Protein AF-A0A8J2LCI6-F1 (afdb_monomer_lite)

InterPro domains:
  IPR056534 NWD2, C-terminal beta-propeller domain [PF23586] (2-175)

Organism: NCBI:txid39272

Secondary structure (DSSP, 8-state):
-EEEEE-TTT--EEEEEE---SS----EE-TTSSEEEEEEEETTEEEEEEEETTT--EEEEEE---TT----SEEEEPTT-TTEEEEE-SSEEEEEETTTTEEEEEEET--S-B-TTSSEEEE--TTS-EEEEETTT--EEEEEE--------EEEEEE-TTSS-EEEEEE----

Sequence (175 aa):
SHTVARQMPNGEKMYELEYPIKNLRNLIATSDSTLLVGPGFEKLKDTLYIFNAKTGVMAHKIILKYPNFKDYLTILAVPRRATQVALIDSDKGNIIDVKTKKFVRSVPKWGGRCTKDGKFGLYAPGRGGLELIDLKHGKSIRTFIPKVAEGVFTIITMFNRTDEYVLYYHGGRKT

Radius of gyration: 17.51 Å; chains: 1; bounding box: 46×35×42 Å

Foldseek 3Di:
DKDWDADPPVRHTQDIDDAAADDDADWDAAQQNQWTWDWHADPNFTKIFIAGNRRRHTPDMAGDDDPPDDQADHKAHQAPPRQWIWGHHPFWTWIARVVVSDGDDTQGQARHADDNNNQWGWHAAQQGWIFIAGRVHNDTPDTPTDRDRDDGWDWDWYQDPVSPDIDIDTDDDRD

Structure (mmCIF, N/CA/C/O backbone):
data_AF-A0A8J2LCI6-F1
#
_entry.id   AF-A0A8J2LCI6-F1
#
loop_
_atom_site.group_PDB
_atom_site.id
_atom_site.type_symbol
_atom_site.label_atom_id
_atom_site.label_alt_id
_atom_site.label_comp_id
_atom_site.label_asym_id
_atom_site.label_entity_id
_atom_site.label_seq_id
_atom_site.pdbx_PDB_ins_code
_atom_site.Cartn_x
_atom_site.Cartn_y
_atom_site.Cartn_z
_atom_site.occupancy
_atom_site.B_iso_or_equiv
_atom_site.auth_seq_id
_atom_site.auth_comp_id
_atom_site.auth_asym_id
_atom_site.auth_atom_id
_atom_site.pdbx_PDB_model_num
ATOM 1 N N . SER A 1 1 ? -13.570 10.550 8.817 1.00 85.62 1 SER A N 1
ATOM 2 C CA . SER A 1 1 ? -13.881 9.801 7.588 1.00 85.62 1 SER A CA 1
ATOM 3 C C . SER A 1 1 ? -15.202 9.119 7.797 1.00 85.62 1 SER A C 1
ATOM 5 O O . SER A 1 1 ? -15.375 8.541 8.863 1.00 85.62 1 SER A O 1
ATOM 7 N N . HIS A 1 2 ? -16.085 9.191 6.809 1.00 90.88 2 HIS A N 1
ATOM 8 C CA . HIS A 1 2 ? -17.322 8.423 6.750 1.00 90.88 2 HIS A CA 1
ATOM 9 C C . HIS A 1 2 ? -17.171 7.392 5.633 1.00 90.88 2 HIS A C 1
ATOM 11 O O . HIS A 1 2 ? -16.730 7.731 4.534 1.00 90.88 2 HIS A O 1
ATOM 17 N N . THR A 1 3 ? -17.404 6.115 5.917 1.00 91.69 3 THR A N 1
ATOM 18 C CA . THR A 1 3 ? -17.187 5.033 4.946 1.00 91.69 3 THR A CA 1
ATOM 19 C C . THR A 1 3 ? -18.325 4.034 5.014 1.00 91.69 3 THR A C 1
ATOM 21 O O . THR A 1 3 ? -18.649 3.528 6.083 1.00 91.69 3 THR A O 1
ATOM 24 N N . VAL A 1 4 ? -18.901 3.716 3.856 1.00 94.50 4 VAL A N 1
ATOM 25 C CA . VAL A 1 4 ? -20.025 2.786 3.729 1.00 94.50 4 VAL A CA 1
ATOM 26 C C . VAL A 1 4 ? -19.558 1.545 2.981 1.00 94.50 4 VAL A C 1
ATOM 28 O O . VAL A 1 4 ? -19.079 1.645 1.851 1.00 94.50 4 VAL A O 1
ATOM 31 N N . ALA A 1 5 ? -19.714 0.375 3.596 1.00 94.56 5 ALA A N 1
ATOM 32 C CA . ALA A 1 5 ? -19.510 -0.899 2.922 1.00 94.56 5 ALA A 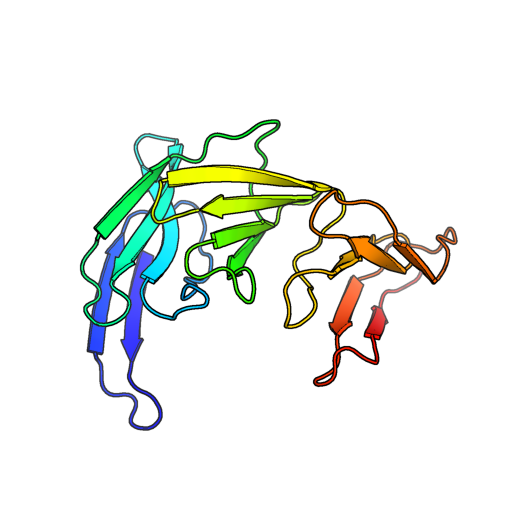CA 1
ATOM 33 C C . ALA A 1 5 ? -20.815 -1.353 2.269 1.00 94.56 5 ALA A C 1
ATOM 35 O O . ALA A 1 5 ? -21.882 -1.326 2.892 1.00 94.56 5 ALA A O 1
ATOM 36 N N . ARG A 1 6 ? -20.722 -1.781 1.011 1.00 95.69 6 ARG A N 1
ATOM 37 C CA . ARG A 1 6 ? -21.850 -2.297 0.237 1.00 95.69 6 ARG A CA 1
ATOM 38 C C . ARG A 1 6 ? -21.505 -3.645 -0.362 1.00 95.69 6 ARG A C 1
ATOM 40 O O . ARG A 1 6 ? -20.363 -3.874 -0.761 1.00 95.69 6 ARG A O 1
ATOM 47 N N . GLN A 1 7 ? -22.498 -4.515 -0.441 1.00 93.62 7 GLN A N 1
ATOM 48 C CA . GLN A 1 7 ? -22.374 -5.774 -1.151 1.00 93.62 7 GLN A CA 1
ATOM 49 C C . GLN A 1 7 ? -22.410 -5.521 -2.664 1.00 93.62 7 GLN A C 1
ATOM 51 O O . GLN A 1 7 ? -23.157 -4.677 -3.152 1.00 93.62 7 GLN A O 1
ATOM 56 N N . MET A 1 8 ? -21.595 -6.260 -3.416 1.00 91.44 8 MET A N 1
ATOM 57 C CA . MET A 1 8 ? -21.665 -6.305 -4.877 1.00 91.44 8 MET A CA 1
ATOM 58 C C . MET A 1 8 ? -22.263 -7.654 -5.302 1.00 91.44 8 MET A C 1
ATOM 60 O O . MET A 1 8 ? -21.872 -8.673 -4.726 1.00 91.44 8 MET A O 1
ATOM 64 N N . PRO A 1 9 ? -23.173 -7.700 -6.296 1.00 93.56 9 PRO A N 1
ATOM 65 C CA . PRO A 1 9 ? -23.563 -6.598 -7.185 1.00 93.56 9 PRO A CA 1
ATOM 66 C C . PRO A 1 9 ? -24.783 -5.768 -6.733 1.00 93.56 9 PRO A C 1
ATOM 68 O O . PRO A 1 9 ? -25.017 -4.714 -7.311 1.00 93.56 9 PRO A O 1
ATOM 71 N N . ASN A 1 10 ? -25.568 -6.216 -5.747 1.00 94.94 10 ASN A N 1
ATOM 72 C CA . ASN A 1 10 ? -26.868 -5.611 -5.397 1.00 94.94 10 ASN A CA 1
ATOM 73 C C . ASN A 1 10 ? -26.785 -4.209 -4.749 1.00 94.94 10 ASN A C 1
ATOM 75 O O . ASN A 1 10 ? -27.779 -3.491 -4.726 1.00 94.94 10 ASN A O 1
ATOM 79 N N . GLY A 1 11 ? -25.624 -3.797 -4.234 1.00 94.50 11 GLY A N 1
ATOM 80 C CA . GLY A 1 11 ? -25.412 -2.476 -3.637 1.00 94.50 11 GLY A CA 1
ATOM 81 C C . GLY A 1 11 ? -25.964 -2.317 -2.216 1.00 94.50 11 GLY A C 1
ATOM 82 O O . GLY A 1 11 ? -25.945 -1.200 -1.678 1.00 94.50 11 GLY A O 1
ATOM 83 N N . GLU A 1 12 ? -26.436 -3.403 -1.594 1.00 96.88 12 GLU A N 1
ATOM 84 C CA . GLU A 1 12 ? -27.009 -3.382 -0.246 1.00 96.88 12 GLU A CA 1
ATOM 85 C C . GLU A 1 12 ? -25.983 -2.898 0.780 1.00 96.88 12 GLU A C 1
ATOM 87 O O . GLU A 1 12 ? -24.825 -3.322 0.776 1.00 96.88 12 GLU A O 1
ATOM 92 N N . LYS A 1 13 ? -26.400 -1.978 1.662 1.00 96.44 13 LYS A N 1
ATOM 93 C CA . LYS A 1 13 ? -25.533 -1.462 2.728 1.00 96.44 13 LYS A CA 1
ATOM 94 C C . LYS A 1 13 ? -25.278 -2.574 3.741 1.00 96.44 13 LYS A C 1
ATOM 96 O O . LYS A 1 13 ? -26.211 -3.042 4.380 1.00 96.44 13 LYS A O 1
ATOM 101 N N . MET A 1 14 ? -24.012 -2.937 3.921 1.00 95.50 14 MET A N 1
ATOM 102 C CA . MET A 1 14 ? -23.600 -3.926 4.917 1.00 95.50 14 MET A CA 1
ATOM 103 C C . MET A 1 14 ? -23.373 -3.267 6.278 1.00 95.50 14 MET A C 1
ATOM 105 O O . MET A 1 14 ? -23.952 -3.678 7.277 1.00 95.50 14 MET A O 1
ATOM 109 N N . TYR A 1 15 ? -22.528 -2.237 6.316 1.00 96.50 15 TYR A N 1
ATOM 110 C CA . TYR A 1 15 ? -22.192 -1.494 7.529 1.00 96.50 15 TYR A CA 1
ATOM 111 C C . TYR A 1 15 ? -21.593 -0.128 7.177 1.00 96.50 15 TYR A C 1
ATOM 113 O O . TYR A 1 15 ? -21.322 0.185 6.014 1.00 96.50 15 TYR A O 1
ATOM 121 N N . GLU A 1 16 ? -21.381 0.687 8.202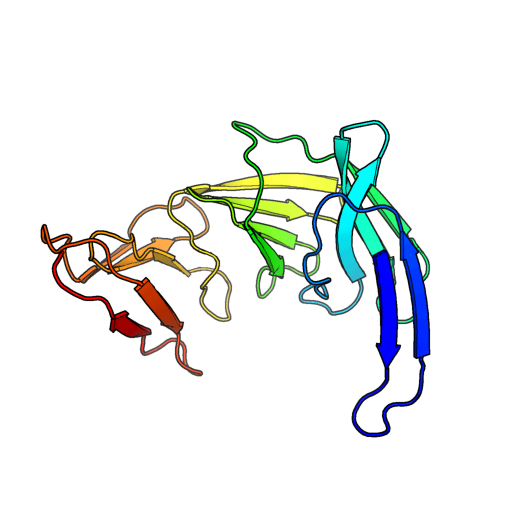 1.00 96.06 16 GLU A N 1
ATOM 122 C CA . GLU A 1 16 ? -20.931 2.069 8.098 1.00 96.06 16 GLU A CA 1
ATOM 123 C C . GLU A 1 16 ? -19.919 2.365 9.204 1.00 96.06 16 GLU A C 1
ATOM 125 O O . GLU A 1 16 ? -20.033 1.837 10.310 1.00 96.06 16 GLU A O 1
ATOM 130 N N . LEU A 1 17 ? -18.897 3.151 8.876 1.00 93.44 17 LEU A N 1
ATOM 131 C CA . LEU A 1 17 ? -17.748 3.419 9.732 1.00 93.44 17 LEU A CA 1
ATOM 132 C C . LEU A 1 17 ? -17.507 4.917 9.829 1.00 93.44 17 LEU A C 1
ATOM 134 O O . LEU A 1 17 ? -17.414 5.602 8.806 1.00 93.44 17 LEU A O 1
ATOM 138 N N . GLU A 1 18 ? -17.269 5.381 11.050 1.00 93.50 18 GLU A N 1
ATOM 139 C CA . GLU A 1 18 ? -16.755 6.716 11.315 1.00 93.50 18 GLU A CA 1
ATOM 140 C C . GLU A 1 18 ? -15.479 6.642 12.142 1.00 93.50 18 GLU A C 1
ATOM 142 O O . GLU A 1 18 ? -15.412 5.979 13.176 1.00 93.50 18 GLU A O 1
ATOM 147 N N . TYR A 1 19 ? -14.430 7.301 11.658 1.00 94.25 19 TYR A N 1
ATOM 148 C CA . TYR A 1 19 ? -13.133 7.319 12.331 1.00 94.25 19 TYR A CA 1
ATOM 149 C C . TYR A 1 19 ? -12.320 8.565 11.949 1.00 94.25 19 TYR A C 1
ATOM 151 O O . TYR A 1 19 ? -12.484 9.107 10.845 1.00 94.25 19 TYR A O 1
ATOM 159 N N . PRO A 1 20 ? -11.445 9.059 12.842 1.00 95.19 20 PRO A N 1
ATOM 160 C CA . PRO A 1 20 ? -10.696 10.284 12.606 1.00 95.19 20 PRO A CA 1
ATOM 161 C C . PRO A 1 20 ? -9.565 10.052 11.600 1.00 95.19 20 PRO A C 1
ATOM 163 O O . PRO A 1 20 ? -8.799 9.094 11.704 1.00 95.19 20 PRO A O 1
ATOM 166 N N . ILE A 1 21 ? -9.442 10.956 10.628 1.00 95.12 21 ILE A N 1
ATOM 167 C CA . ILE A 1 21 ? -8.386 10.945 9.610 1.00 95.12 21 ILE A CA 1
ATOM 168 C C . ILE A 1 21 ? -7.800 12.342 9.457 1.00 95.12 21 ILE A C 1
ATOM 170 O O . ILE A 1 21 ? -8.492 13.332 9.676 1.00 95.12 21 ILE A O 1
ATOM 174 N N . LYS A 1 22 ? -6.537 12.405 9.034 1.00 92.88 22 LYS A N 1
ATOM 175 C CA . LYS A 1 22 ? -5.897 13.644 8.577 1.00 92.88 22 LYS A CA 1
ATOM 176 C C . LYS A 1 22 ? -6.059 13.823 7.069 1.00 92.88 22 LYS A C 1
ATOM 178 O O . LYS A 1 22 ? -6.525 14.858 6.619 1.00 92.88 22 LYS A O 1
ATOM 183 N N . ASN A 1 23 ? -5.713 12.781 6.311 1.00 91.31 23 ASN A N 1
ATOM 184 C CA . ASN A 1 23 ? -5.788 12.748 4.854 1.00 91.31 23 ASN A CA 1
ATOM 185 C C . ASN A 1 23 ? -6.738 11.634 4.409 1.00 91.31 23 ASN A C 1
ATOM 187 O O . ASN A 1 23 ? -6.708 10.532 4.968 1.00 91.31 23 ASN A O 1
ATOM 191 N N . LEU A 1 24 ? -7.552 11.903 3.387 1.00 91.19 24 LEU A N 1
ATOM 192 C CA . LEU A 1 24 ? -8.396 10.883 2.776 1.00 91.19 24 LEU A CA 1
ATOM 193 C C . LEU A 1 24 ? -7.525 9.920 1.961 1.00 91.19 24 LEU A C 1
ATOM 195 O O . LEU A 1 24 ? -6.844 10.325 1.022 1.00 91.19 24 LEU A O 1
ATOM 199 N N . ARG A 1 25 ? -7.542 8.640 2.336 1.00 92.88 25 ARG A N 1
ATOM 200 C CA . ARG A 1 25 ? -6.908 7.533 1.606 1.00 92.88 25 ARG A CA 1
ATOM 201 C C . ARG A 1 25 ? -7.846 6.334 1.635 1.00 92.88 25 ARG A C 1
ATOM 203 O O . ARG A 1 25 ? -8.616 6.180 2.583 1.00 92.88 25 ARG A O 1
ATOM 210 N N . ASN A 1 26 ? -7.757 5.490 0.612 1.00 92.62 26 ASN A N 1
ATOM 211 C CA . ASN A 1 26 ? -8.593 4.300 0.502 1.00 92.62 26 ASN A CA 1
ATOM 212 C C . ASN A 1 26 ? -8.363 3.350 1.682 1.00 92.62 26 ASN A C 1
ATOM 214 O O . ASN A 1 26 ? -7.225 3.154 2.118 1.00 92.62 26 ASN A O 1
ATOM 218 N N . LEU A 1 27 ? -9.443 2.723 2.150 1.00 95.38 27 LEU A N 1
ATOM 219 C CA . LEU A 1 27 ? -9.330 1.522 2.962 1.00 95.38 27 LEU A CA 1
ATOM 220 C C . LEU A 1 27 ? -9.028 0.343 2.039 1.00 95.38 27 LEU A C 1
ATOM 222 O O . LEU A 1 27 ? -9.548 0.266 0.925 1.00 95.38 27 LEU A O 1
ATOM 226 N N . ILE A 1 28 ? -8.208 -0.583 2.514 1.00 97.12 28 ILE A N 1
ATOM 227 C CA . ILE A 1 28 ? -7.870 -1.803 1.786 1.00 97.12 28 ILE A CA 1
ATOM 228 C C . ILE A 1 28 ? -8.204 -3.020 2.630 1.00 97.12 28 ILE A C 1
ATOM 230 O O . ILE A 1 28 ? -8.027 -3.010 3.848 1.00 97.12 28 ILE A O 1
ATOM 234 N N . ALA A 1 29 ? -8.697 -4.073 1.987 1.00 97.31 29 ALA A N 1
ATOM 235 C CA . ALA A 1 29 ? -8.793 -5.375 2.624 1.00 97.31 29 ALA A CA 1
ATOM 236 C C . ALA A 1 29 ? -7.396 -6.002 2.693 1.00 97.31 29 ALA A C 1
ATOM 238 O O . ALA A 1 29 ? -6.594 -5.848 1.769 1.00 97.31 29 ALA A O 1
ATOM 239 N N . THR A 1 30 ? -7.095 -6.717 3.773 1.00 98.12 30 THR A N 1
ATOM 240 C CA . THR A 1 30 ? -5.915 -7.585 3.839 1.00 98.12 30 THR A CA 1
ATOM 241 C C . THR A 1 30 ? -5.999 -8.693 2.787 1.00 98.12 30 THR A C 1
ATOM 243 O O . THR A 1 30 ? -7.067 -8.964 2.242 1.00 98.12 30 THR A O 1
ATOM 246 N N . SER A 1 31 ? -4.877 -9.343 2.460 1.00 97.19 31 SER A N 1
ATOM 247 C CA . SER A 1 31 ? -4.857 -10.318 1.353 1.00 97.19 31 SER A CA 1
ATOM 248 C C . SER A 1 31 ? -5.729 -11.553 1.613 1.00 97.19 31 SER A C 1
ATOM 250 O O . SER A 1 31 ? -6.201 -12.180 0.670 1.00 97.19 31 SER A O 1
ATOM 252 N N . ASP A 1 32 ? -5.982 -11.869 2.884 1.00 96.94 32 ASP A N 1
ATOM 253 C CA . ASP A 1 32 ? -6.928 -12.898 3.327 1.00 96.94 32 ASP A CA 1
ATOM 254 C C . ASP A 1 32 ? -8.381 -12.396 3.451 1.00 96.94 32 ASP A C 1
ATOM 256 O O . ASP A 1 32 ? -9.269 -13.161 3.815 1.00 96.94 32 ASP A O 1
ATOM 260 N N . SER A 1 33 ? -8.633 -11.116 3.154 1.00 96.69 33 SER A N 1
ATOM 261 C CA . SER A 1 33 ? -9.934 -10.441 3.256 1.00 96.69 33 SER A CA 1
ATOM 262 C C . SER A 1 33 ? -10.578 -10.478 4.648 1.00 96.69 33 SER A C 1
ATOM 264 O O . SER A 1 33 ? -11.785 -10.280 4.775 1.00 96.69 33 SER A O 1
ATOM 266 N N . THR A 1 34 ? -9.801 -10.721 5.709 1.00 97.44 34 THR A N 1
ATOM 267 C CA . THR A 1 34 ? -10.337 -10.799 7.080 1.00 97.44 34 THR A CA 1
ATOM 268 C C . THR A 1 34 ? -10.411 -9.439 7.770 1.00 97.44 34 THR A C 1
ATOM 270 O O . THR A 1 34 ? -11.285 -9.209 8.613 1.00 97.44 34 THR A O 1
ATOM 273 N N . LEU A 1 35 ? -9.518 -8.517 7.405 1.00 98.25 35 LEU A N 1
ATOM 274 C CA . LEU A 1 35 ? -9.394 -7.197 8.010 1.00 98.25 35 LEU A CA 1
ATOM 275 C C . LEU A 1 35 ? -9.492 -6.102 6.951 1.00 98.25 35 LEU A C 1
ATOM 277 O O . LEU A 1 35 ? -9.023 -6.256 5.826 1.00 98.25 35 LEU A O 1
ATOM 281 N N . LEU A 1 36 ? -10.062 -4.971 7.345 1.00 97.81 36 LEU A N 1
ATOM 282 C CA . LEU A 1 36 ? -10.073 -3.733 6.583 1.00 97.81 36 LEU A CA 1
ATOM 283 C C . LEU A 1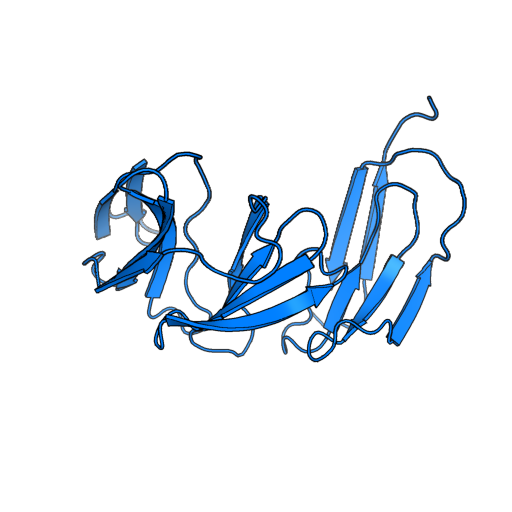 36 ? -9.129 -2.743 7.267 1.00 97.81 36 LEU A C 1
ATOM 285 O O . LEU A 1 36 ? -9.223 -2.520 8.473 1.00 97.81 36 LEU A O 1
ATOM 289 N N . VAL A 1 37 ? -8.201 -2.170 6.509 1.00 98.19 37 VAL A N 1
ATOM 290 C CA . VAL A 1 37 ? -7.138 -1.299 7.016 1.00 98.19 37 VAL A CA 1
ATOM 291 C C . VAL A 1 37 ? -7.280 0.072 6.380 1.00 98.19 37 VAL A C 1
ATOM 293 O O . VAL A 1 37 ? -7.298 0.189 5.157 1.00 98.19 37 VAL A O 1
ATOM 296 N N . GLY A 1 38 ? -7.371 1.106 7.209 1.00 96.62 38 GLY A N 1
ATOM 297 C CA . GLY A 1 38 ? -7.529 2.489 6.770 1.00 96.62 38 GLY A CA 1
ATOM 298 C C . GLY A 1 38 ? -6.548 3.448 7.442 1.00 96.62 38 GLY A C 1
ATOM 299 O O . GLY A 1 38 ? -5.961 3.110 8.477 1.00 96.62 38 GLY A O 1
ATOM 300 N N . PRO A 1 39 ? -6.373 4.656 6.872 1.00 96.69 39 PRO A N 1
ATOM 301 C CA . PRO A 1 39 ? -5.618 5.725 7.515 1.00 96.69 39 PRO A CA 1
ATOM 302 C C . PRO A 1 39 ? -6.298 6.149 8.820 1.00 96.69 39 PRO A C 1
ATOM 304 O O . PRO A 1 39 ? -7.469 5.881 9.049 1.00 96.69 39 PRO A O 1
ATOM 307 N N . GLY A 1 40 ? -5.582 6.860 9.670 1.00 95.62 40 GLY A N 1
ATOM 308 C CA . GLY A 1 40 ? -6.103 7.340 10.934 1.00 95.62 40 GLY A CA 1
ATOM 309 C C . GLY A 1 40 ? -5.246 8.451 11.488 1.00 95.62 40 GLY A C 1
ATOM 310 O O . GLY A 1 40 ? -4.051 8.529 11.195 1.00 95.62 40 GLY A O 1
ATOM 311 N N . PHE A 1 41 ? -5.845 9.304 12.306 1.00 95.62 41 PHE A N 1
ATOM 312 C CA . PHE A 1 41 ? -5.110 10.360 12.982 1.00 95.62 41 PHE A CA 1
ATOM 313 C C . PHE A 1 41 ? -5.677 10.596 14.372 1.00 95.62 41 PHE A C 1
ATOM 315 O O . PHE A 1 41 ? -6.840 10.960 14.522 1.00 95.62 41 PHE A O 1
ATOM 322 N N . GLU A 1 42 ? -4.856 10.384 15.395 1.00 93.19 42 GLU A N 1
ATOM 323 C CA . GLU A 1 42 ? -5.287 10.519 16.783 1.00 93.19 42 GLU A CA 1
ATOM 324 C C . GLU A 1 42 ? -4.158 11.109 17.624 1.00 93.19 42 GLU A C 1
ATOM 326 O O . GLU A 1 42 ? -3.007 10.694 17.502 1.00 93.19 42 GLU A O 1
ATOM 331 N N . LYS A 1 43 ? -4.476 12.084 18.486 1.00 92.38 43 LYS A N 1
ATOM 332 C CA . LYS A 1 43 ? -3.499 12.745 19.375 1.00 92.38 43 LYS A CA 1
ATOM 333 C C . LYS A 1 43 ? -2.226 13.186 18.633 1.00 92.38 43 LYS A C 1
ATOM 335 O O . LYS A 1 43 ? -1.116 12.938 19.099 1.00 92.38 43 LYS A O 1
ATOM 340 N N . LEU A 1 44 ? -2.407 13.809 17.464 1.00 92.25 44 LEU A N 1
ATOM 341 C CA . LEU A 1 44 ? -1.341 14.291 16.576 1.00 92.25 44 LEU A CA 1
ATOM 342 C C . LEU A 1 44 ? -0.419 13.198 15.999 1.00 92.25 44 LEU A C 1
ATOM 344 O O . LEU A 1 44 ? 0.693 13.496 15.569 1.00 92.25 44 LEU A O 1
ATOM 348 N N . LYS A 1 45 ? -0.860 11.935 15.983 1.00 94.38 45 LYS A N 1
ATOM 349 C CA . LYS A 1 45 ? -0.079 10.798 15.482 1.00 94.38 45 LYS A CA 1
ATOM 350 C C . LYS A 1 45 ? -0.783 10.100 14.327 1.00 94.38 45 LYS A C 1
ATOM 352 O O . LYS A 1 45 ? -1.942 9.689 14.449 1.00 94.38 45 LYS A O 1
ATOM 357 N N . ASP A 1 46 ? -0.042 9.890 13.243 1.00 95.31 46 ASP A N 1
ATOM 358 C CA . ASP A 1 46 ? -0.462 9.019 12.150 1.00 95.31 46 ASP A CA 1
ATOM 359 C C . ASP A 1 46 ? -0.666 7.590 12.661 1.00 95.31 46 ASP A C 1
ATOM 361 O O . ASP A 1 46 ? 0.175 7.007 13.351 1.00 95.31 46 ASP A O 1
ATOM 365 N N . THR A 1 47 ? -1.834 7.042 12.354 1.00 96.88 47 THR A N 1
ATOM 366 C CA . THR A 1 47 ? -2.325 5.774 12.892 1.00 96.88 47 THR A CA 1
ATOM 367 C C . THR A 1 47 ? -2.957 4.961 11.764 1.00 96.88 47 THR A C 1
ATOM 369 O O . THR A 1 47 ? -3.440 5.521 10.785 1.00 96.88 47 THR A O 1
ATOM 372 N N . LEU A 1 48 ? -2.965 3.636 11.878 1.00 97.75 48 LEU A N 1
ATOM 373 C CA . LEU A 1 48 ? -3.823 2.763 11.080 1.00 97.75 48 LEU A CA 1
ATOM 374 C C . LEU A 1 48 ? -4.994 2.292 11.924 1.00 97.75 48 LEU A C 1
ATOM 376 O O . LEU A 1 48 ? -4.789 1.824 13.046 1.00 97.75 48 LEU A O 1
ATOM 380 N N . TYR A 1 49 ? -6.196 2.381 11.364 1.00 97.81 49 TYR A N 1
ATOM 381 C CA . TYR A 1 49 ? -7.393 1.772 11.932 1.00 97.81 49 TYR A CA 1
ATOM 382 C C . TYR A 1 49 ? -7.627 0.428 11.260 1.00 97.81 49 TYR A C 1
ATOM 384 O O . TYR A 1 49 ? -7.574 0.318 10.033 1.00 97.81 49 TYR A O 1
ATOM 392 N N . ILE A 1 50 ? -7.835 -0.597 12.081 1.00 98.25 50 ILE A N 1
ATOM 393 C CA . ILE A 1 50 ? -8.071 -1.963 11.642 1.00 98.25 50 ILE A CA 1
ATOM 394 C C . ILE A 1 50 ? -9.488 -2.327 12.064 1.00 98.25 50 ILE A C 1
ATOM 396 O O . ILE A 1 50 ? -9.820 -2.299 13.250 1.00 98.25 50 ILE A O 1
ATOM 400 N N . PHE A 1 51 ? -10.302 -2.708 11.092 1.00 98.12 51 PHE A N 1
ATOM 401 C CA . PHE A 1 51 ? -11.670 -3.164 11.281 1.00 98.12 51 PHE A CA 1
ATOM 402 C C . PHE A 1 51 ? -11.788 -4.620 10.844 1.00 98.12 51 PHE A C 1
ATOM 404 O O . PHE A 1 51 ? -11.038 -5.093 9.989 1.00 98.12 51 PHE A O 1
ATOM 411 N N . ASN A 1 52 ? -12.750 -5.340 11.402 1.00 97.75 52 ASN A N 1
ATOM 412 C CA . ASN A 1 52 ? -13.172 -6.614 10.843 1.00 97.75 52 ASN A CA 1
ATOM 413 C C . ASN A 1 52 ? -13.863 -6.364 9.490 1.00 97.75 52 ASN A C 1
ATOM 415 O O . ASN A 1 52 ? -14.830 -5.608 9.425 1.00 97.75 52 ASN A O 1
ATOM 419 N N . ALA A 1 53 ? -13.391 -7.002 8.416 1.00 96.31 53 ALA A N 1
ATOM 420 C CA . ALA A 1 53 ? -13.875 -6.721 7.059 1.00 96.31 53 ALA A CA 1
ATOM 421 C C . ALA A 1 53 ? -15.326 -7.166 6.802 1.00 96.31 53 ALA A C 1
ATOM 423 O O . ALA A 1 53 ? -15.956 -6.693 5.865 1.00 96.31 53 ALA A O 1
ATOM 424 N N . LYS A 1 54 ? -15.865 -8.084 7.613 1.00 95.25 54 LYS A N 1
ATOM 425 C CA . LYS A 1 54 ? -17.238 -8.584 7.457 1.00 95.25 54 LYS A CA 1
ATOM 426 C C . LYS A 1 54 ? -18.253 -7.730 8.211 1.00 95.25 54 LYS A C 1
ATOM 428 O O . LYS A 1 54 ? -19.372 -7.557 7.745 1.00 95.25 54 LYS A O 1
ATOM 433 N N . THR A 1 55 ? -17.876 -7.249 9.392 1.00 96.31 55 THR A N 1
ATOM 434 C CA . THR A 1 55 ? -18.802 -6.606 10.342 1.00 96.31 55 THR A CA 1
ATOM 435 C C . THR A 1 55 ? -18.587 -5.105 10.484 1.00 96.31 55 THR A C 1
ATOM 437 O O . THR A 1 55 ? -19.443 -4.425 11.036 1.00 96.31 55 THR A O 1
ATOM 440 N N . GLY A 1 56 ? -17.437 -4.583 10.052 1.00 96.31 56 GLY A N 1
ATOM 441 C CA . GLY A 1 56 ? -17.066 -3.187 10.261 1.00 96.31 56 GLY A CA 1
ATOM 442 C C . GLY A 1 56 ? -16.632 -2.850 11.691 1.00 96.31 56 GLY A C 1
ATOM 443 O O . GLY A 1 56 ? -16.176 -1.742 11.949 1.00 96.31 56 GLY A O 1
ATOM 444 N N . VAL A 1 57 ? -16.703 -3.788 12.639 1.00 96.81 57 VAL A N 1
ATOM 445 C CA . VAL A 1 57 ? -16.303 -3.521 14.027 1.00 96.81 57 VAL A CA 1
ATOM 446 C C . VAL A 1 57 ? -14.809 -3.196 14.090 1.00 96.81 57 VAL A C 1
ATOM 448 O O . VAL A 1 57 ? -13.981 -3.938 13.554 1.00 96.81 57 VAL A O 1
ATOM 451 N N . MET A 1 58 ? -14.454 -2.092 14.756 1.00 97.19 58 MET A N 1
ATOM 452 C CA . MET A 1 58 ? -13.057 -1.720 14.987 1.00 97.19 58 MET A CA 1
ATOM 453 C C . MET A 1 58 ? -12.382 -2.788 15.854 1.00 97.19 58 MET A C 1
ATOM 455 O O . MET A 1 58 ? -12.765 -3.001 17.000 1.00 97.19 58 MET A O 1
ATOM 459 N N . ALA A 1 59 ? -11.352 -3.435 15.312 1.00 97.25 59 ALA A N 1
ATOM 460 C CA . ALA A 1 59 ? -10.565 -4.428 16.031 1.00 97.25 59 ALA A CA 1
ATOM 461 C C . ALA A 1 59 ? -9.503 -3.749 16.905 1.00 97.25 59 ALA A C 1
ATOM 463 O O . ALA A 1 59 ? -9.434 -3.975 18.111 1.00 97.25 59 ALA A O 1
ATOM 464 N N . HIS A 1 60 ? -8.673 -2.891 16.305 1.00 98.00 60 HIS A N 1
ATOM 465 C CA . HIS A 1 60 ? -7.630 -2.140 17.008 1.00 98.00 60 HIS A CA 1
ATOM 466 C C . HIS A 1 60 ? -7.044 -1.030 16.133 1.00 98.00 60 HIS A C 1
ATOM 468 O O . HIS A 1 60 ? -7.380 -0.878 14.961 1.00 98.00 60 HIS A O 1
ATOM 474 N N . LYS A 1 61 ? -6.107 -0.276 16.715 1.00 97.19 61 LYS A N 1
ATOM 475 C CA . LYS A 1 61 ? -5.325 0.762 16.041 1.00 97.19 61 LYS A CA 1
ATOM 476 C C . LYS A 1 61 ? -3.822 0.525 16.175 1.00 97.19 61 LYS A C 1
ATOM 478 O O . LYS A 1 61 ? -3.375 -0.105 17.139 1.00 97.19 61 LYS A O 1
ATOM 483 N N . ILE A 1 62 ? -3.046 1.027 15.219 1.00 97.75 62 ILE A N 1
ATOM 484 C CA . ILE A 1 62 ? -1.577 0.948 15.208 1.00 97.75 62 ILE A CA 1
ATOM 485 C C . ILE A 1 62 ? -1.017 2.345 14.989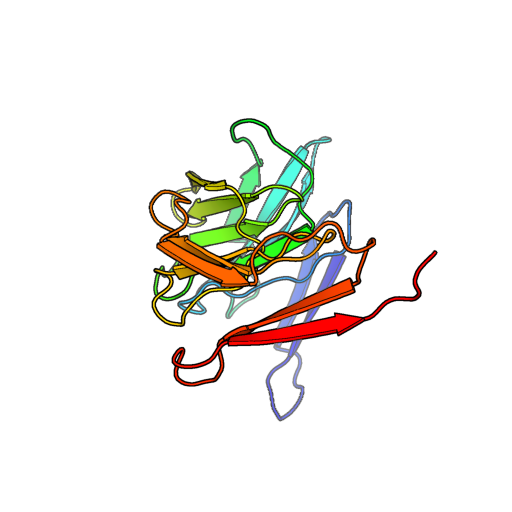 1.00 97.75 62 ILE A C 1
ATOM 487 O O . ILE A 1 62 ? -1.208 2.915 13.922 1.00 97.75 62 ILE A O 1
ATOM 491 N N . ILE A 1 63 ? -0.296 2.882 15.971 1.00 96.81 63 ILE A N 1
ATOM 492 C CA . ILE A 1 63 ? 0.457 4.126 15.783 1.00 96.81 63 ILE A CA 1
ATOM 493 C C . ILE A 1 63 ? 1.619 3.835 14.836 1.00 96.81 63 ILE A C 1
ATOM 495 O O . ILE A 1 63 ? 2.400 2.908 15.072 1.00 96.81 63 ILE A O 1
ATOM 499 N N . LEU A 1 64 ? 1.746 4.628 13.779 1.00 96.19 64 LEU A N 1
ATOM 500 C CA . LEU A 1 64 ? 2.807 4.451 12.805 1.00 96.19 64 LEU A CA 1
ATOM 501 C C . LEU A 1 64 ? 4.133 4.936 13.379 1.00 96.19 64 LEU A C 1
ATOM 503 O O . LEU A 1 64 ? 4.352 6.121 13.616 1.00 96.19 64 LEU A O 1
ATOM 507 N N . LYS A 1 65 ? 5.029 3.979 13.615 1.00 93.12 65 LYS A N 1
ATOM 508 C CA . LYS A 1 65 ? 6.393 4.230 14.065 1.00 93.12 65 LYS A CA 1
ATOM 509 C C . LYS A 1 65 ? 7.329 3.243 13.381 1.00 93.12 65 LYS A C 1
ATOM 511 O O . LYS A 1 65 ? 7.288 2.048 13.660 1.00 93.12 65 LYS A O 1
ATOM 516 N N . TYR A 1 66 ? 8.165 3.750 12.485 1.00 93.69 66 TYR A N 1
ATOM 517 C CA . TYR A 1 66 ? 9.192 2.977 11.790 1.00 93.69 66 TYR A CA 1
ATOM 518 C C . TYR A 1 66 ? 10.354 3.884 11.355 1.00 93.69 66 TYR A C 1
ATOM 520 O O . TYR A 1 66 ? 10.191 5.108 11.332 1.00 93.69 66 TYR A O 1
ATOM 528 N N . PRO A 1 67 ? 11.536 3.318 11.044 1.00 93.25 67 PRO A N 1
ATOM 529 C CA . PRO A 1 67 ? 12.716 4.102 10.692 1.00 93.25 67 PRO A CA 1
ATOM 530 C C . PRO A 1 67 ? 12.478 5.019 9.491 1.00 93.25 67 PRO A C 1
ATOM 532 O O . PRO A 1 67 ? 11.944 4.582 8.466 1.00 93.25 67 PRO A O 1
ATOM 535 N N . ASN A 1 68 ? 12.927 6.273 9.598 1.00 94.94 68 ASN A N 1
ATOM 536 C CA . ASN A 1 68 ? 12.784 7.301 8.562 1.00 94.94 68 ASN A CA 1
ATOM 537 C C . ASN A 1 68 ? 11.332 7.405 8.077 1.00 94.94 68 ASN A C 1
ATOM 539 O O . ASN A 1 68 ? 11.054 7.208 6.892 1.00 94.94 68 ASN A O 1
ATOM 543 N N . PHE A 1 69 ? 10.411 7.601 9.025 1.00 95.12 69 PHE A N 1
ATOM 544 C CA . PHE A 1 69 ? 8.997 7.794 8.733 1.00 95.12 69 PHE A CA 1
ATOM 545 C C . PHE A 1 69 ? 8.818 8.991 7.795 1.00 95.12 69 PHE A C 1
ATOM 547 O O . PHE A 1 69 ? 9.310 10.086 8.066 1.00 95.12 69 PHE A O 1
ATOM 554 N N . LYS A 1 70 ? 8.094 8.759 6.704 1.00 95.25 70 LYS A N 1
ATOM 555 C CA . LYS A 1 70 ? 7.590 9.774 5.784 1.00 95.25 70 LYS A CA 1
ATOM 556 C C . LYS A 1 70 ? 6.092 9.574 5.641 1.00 95.25 70 LYS A C 1
ATOM 558 O O . LYS A 1 70 ? 5.600 8.453 5.807 1.00 95.25 70 LYS A O 1
ATOM 563 N N . ASP A 1 71 ? 5.388 10.654 5.318 1.00 94.00 71 ASP A N 1
ATOM 564 C CA . ASP A 1 71 ? 3.986 10.531 4.948 1.00 94.00 71 ASP A CA 1
ATOM 565 C C . ASP A 1 71 ? 3.865 9.638 3.705 1.00 94.00 71 ASP A C 1
ATOM 567 O O . ASP A 1 71 ? 4.657 9.738 2.764 1.00 94.00 71 ASP A O 1
ATOM 571 N N . TYR A 1 72 ? 2.910 8.717 3.737 1.00 95.69 72 TYR A N 1
ATOM 572 C CA . TYR A 1 72 ? 2.738 7.703 2.703 1.00 95.69 72 TYR A CA 1
ATOM 573 C C . TYR A 1 72 ? 1.665 8.131 1.700 1.00 95.69 72 TYR A C 1
ATOM 575 O O . TYR A 1 72 ? 0.697 8.807 2.034 1.00 95.69 72 TYR A O 1
ATOM 583 N N . LEU A 1 73 ? 1.812 7.711 0.452 1.00 94.62 73 LEU A N 1
ATOM 584 C CA . LEU A 1 73 ? 0.888 7.997 -0.639 1.00 94.62 73 LEU A CA 1
ATOM 585 C C . LEU A 1 73 ? -0.296 7.026 -0.638 1.00 94.62 73 LEU A C 1
ATOM 587 O O . LEU A 1 73 ? -1.437 7.435 -0.837 1.00 94.62 73 LEU A O 1
ATOM 591 N N . THR A 1 74 ? -0.039 5.737 -0.400 1.00 96.06 74 THR A N 1
ATOM 592 C CA . THR A 1 74 ? -1.075 4.697 -0.454 1.00 96.06 74 THR A CA 1
ATOM 593 C C . THR A 1 74 ? -0.783 3.517 0.474 1.00 96.06 74 THR A C 1
ATOM 595 O O . THR A 1 74 ? 0.351 3.324 0.920 1.00 96.06 74 THR A O 1
ATOM 598 N N . ILE A 1 75 ? -1.823 2.733 0.756 1.00 97.50 75 ILE A N 1
ATOM 599 C CA . ILE A 1 75 ? -1.777 1.485 1.521 1.00 97.50 75 ILE A CA 1
ATOM 600 C C . ILE A 1 75 ? -2.117 0.349 0.561 1.00 97.50 75 ILE A C 1
ATOM 602 O O . ILE A 1 75 ? -3.082 0.448 -0.193 1.00 97.50 75 ILE A O 1
ATOM 606 N N . LEU A 1 76 ? -1.349 -0.735 0.590 1.00 97.38 76 LEU A N 1
ATOM 607 C CA . LEU A 1 76 ? -1.576 -1.907 -0.254 1.00 97.38 76 LEU A CA 1
ATOM 608 C C . LEU A 1 76 ? -1.538 -3.182 0.583 1.00 97.38 76 LEU A C 1
ATOM 610 O O . LEU A 1 76 ? -0.716 -3.307 1.488 1.00 97.38 76 LEU A O 1
ATOM 614 N N . ALA A 1 77 ? -2.381 -4.158 0.259 1.00 97.75 77 ALA A N 1
ATOM 615 C CA . ALA A 1 77 ? -2.216 -5.508 0.784 1.00 97.75 77 ALA A CA 1
ATOM 616 C C . ALA A 1 77 ? -0.966 -6.149 0.170 1.00 97.75 77 ALA A C 1
ATOM 618 O O . ALA A 1 77 ? -0.737 -6.034 -1.035 1.00 97.75 77 ALA A O 1
ATOM 619 N N . VAL A 1 78 ? -0.169 -6.848 0.976 1.00 97.12 78 VAL A N 1
ATOM 620 C CA . VAL A 1 78 ? 0.968 -7.615 0.456 1.00 97.12 78 VAL A CA 1
ATOM 621 C C . VAL A 1 78 ? 0.456 -8.978 -0.031 1.00 97.12 78 VAL A C 1
ATOM 623 O O . VAL A 1 78 ? -0.095 -9.736 0.775 1.00 97.12 78 VAL A O 1
ATOM 626 N N . PRO A 1 79 ? 0.624 -9.334 -1.320 1.00 96.00 79 PRO A N 1
ATOM 627 C CA . PRO A 1 79 ? 0.124 -10.603 -1.841 1.00 96.00 79 PRO A CA 1
ATOM 628 C C . PRO A 1 79 ? 0.699 -11.810 -1.095 1.00 96.00 79 PRO A C 1
ATOM 630 O O . PRO A 1 79 ? 1.869 -11.821 -0.709 1.00 96.00 79 PRO A O 1
ATOM 633 N N . ARG A 1 80 ? -0.138 -12.836 -0.880 1.00 94.00 80 ARG A N 1
ATOM 634 C CA . ARG A 1 80 ? 0.199 -14.077 -0.147 1.00 94.00 80 ARG A CA 1
ATOM 635 C C . ARG A 1 80 ? 0.747 -13.865 1.273 1.00 94.00 80 ARG A C 1
ATOM 637 O O . ARG A 1 80 ? 1.336 -14.776 1.858 1.00 94.00 80 ARG A O 1
ATOM 644 N N . ARG A 1 81 ? 0.552 -12.682 1.857 1.00 96.38 81 ARG A N 1
ATOM 645 C CA . ARG A 1 81 ? 0.865 -12.382 3.255 1.00 96.38 81 ARG A CA 1
ATOM 646 C C . ARG A 1 81 ? -0.418 -11.934 3.931 1.00 96.38 81 ARG A C 1
ATOM 648 O O . ARG A 1 81 ? -0.762 -10.756 3.876 1.00 96.38 81 ARG A O 1
ATOM 655 N N . ALA A 1 82 ? -1.107 -12.901 4.541 1.00 96.81 82 ALA A N 1
ATOM 656 C CA . ALA A 1 82 ? -2.472 -12.781 5.056 1.00 96.81 82 ALA A CA 1
ATOM 657 C C . ALA A 1 82 ? -2.763 -11.404 5.666 1.00 96.81 82 ALA A C 1
ATOM 659 O O . ALA A 1 82 ? -3.603 -10.681 5.148 1.00 96.81 82 ALA A O 1
ATOM 660 N N . THR A 1 83 ? -1.965 -10.991 6.655 1.00 97.88 83 THR A N 1
ATOM 661 C CA . THR A 1 83 ? -2.180 -9.773 7.449 1.00 97.88 83 THR A CA 1
ATOM 662 C C . THR A 1 83 ? -1.109 -8.699 7.270 1.00 97.88 83 THR A C 1
ATOM 664 O O . THR A 1 83 ? -1.000 -7.802 8.106 1.00 97.88 83 THR A O 1
ATOM 667 N N . GLN A 1 84 ? -0.290 -8.768 6.217 1.00 98.19 84 GLN A N 1
ATOM 668 C CA . GLN A 1 84 ? 0.709 -7.729 5.957 1.00 98.19 84 GLN A CA 1
ATOM 669 C C . GLN A 1 84 ? 0.182 -6.695 4.971 1.00 98.19 84 GLN A C 1
ATOM 671 O O . GLN A 1 84 ? -0.384 -7.027 3.928 1.00 98.19 84 GLN A O 1
ATOM 676 N N . VAL A 1 85 ? 0.434 -5.433 5.295 1.00 98.44 85 VAL A N 1
ATOM 677 C CA . VAL A 1 85 ? 0.149 -4.284 4.437 1.00 98.44 85 VAL A CA 1
ATOM 678 C C . VAL A 1 85 ? 1.430 -3.500 4.196 1.00 98.44 85 VAL A C 1
ATOM 680 O O . VAL A 1 85 ? 2.340 -3.509 5.026 1.00 98.44 85 VAL A O 1
ATOM 683 N N . ALA A 1 86 ? 1.506 -2.824 3.059 1.00 98.00 86 ALA A N 1
ATOM 684 C CA . ALA A 1 86 ? 2.587 -1.928 2.699 1.00 98.00 86 ALA A CA 1
ATOM 685 C C . ALA A 1 86 ? 2.086 -0.483 2.685 1.00 98.00 86 ALA A C 1
ATOM 687 O O . ALA A 1 86 ? 1.093 -0.174 2.029 1.00 98.00 86 ALA A O 1
ATOM 688 N N . LEU A 1 87 ? 2.797 0.398 3.383 1.00 98.00 87 LEU A N 1
ATOM 689 C CA . LEU A 1 87 ? 2.657 1.847 3.280 1.00 98.00 87 LEU A CA 1
ATOM 690 C C . LEU A 1 87 ? 3.683 2.345 2.269 1.00 98.00 87 LEU A C 1
ATOM 692 O O . LEU A 1 87 ? 4.886 2.278 2.535 1.00 98.00 87 LEU A O 1
ATOM 696 N N . ILE A 1 88 ? 3.218 2.793 1.108 1.00 97.19 88 ILE A N 1
ATOM 697 C CA . ILE A 1 88 ? 4.084 3.261 0.022 1.00 97.19 88 ILE A CA 1
ATOM 698 C C . ILE A 1 88 ? 4.306 4.753 0.198 1.00 97.19 88 ILE A C 1
ATOM 700 O O . ILE A 1 88 ? 3.359 5.524 0.063 1.00 97.19 88 ILE A O 1
ATOM 704 N N . ASP A 1 89 ? 5.532 5.152 0.514 1.00 96.00 89 ASP A N 1
ATOM 705 C CA . ASP A 1 89 ? 5.953 6.553 0.537 1.00 96.00 89 ASP A CA 1
ATOM 706 C C . ASP A 1 89 ? 6.687 6.933 -0.765 1.00 96.00 89 ASP A C 1
ATOM 708 O O . ASP A 1 89 ? 6.645 6.197 -1.753 1.00 96.00 89 ASP A O 1
ATOM 712 N N . SER A 1 90 ? 7.311 8.113 -0.801 1.00 93.50 90 SER A N 1
ATOM 713 C CA . SER A 1 90 ? 8.023 8.606 -1.989 1.00 93.50 90 SER A CA 1
ATOM 714 C C . SER A 1 90 ? 9.261 7.785 -2.367 1.00 93.50 90 SER A C 1
ATOM 716 O O . SER A 1 90 ? 9.704 7.845 -3.514 1.00 93.50 90 SER A O 1
ATOM 718 N N . ASP A 1 91 ? 9.832 7.035 -1.425 1.00 93.75 91 ASP A N 1
ATOM 719 C CA . ASP A 1 91 ? 11.149 6.412 -1.561 1.00 93.75 91 ASP A CA 1
ATOM 720 C C . ASP A 1 91 ? 11.099 4.885 -1.439 1.00 93.75 91 ASP A C 1
ATOM 722 O O . ASP A 1 91 ? 11.983 4.189 -1.951 1.00 93.75 91 ASP A O 1
ATOM 726 N N . LYS A 1 92 ? 10.129 4.352 -0.693 1.00 95.69 92 LYS A N 1
ATOM 727 C CA . LYS A 1 92 ? 10.094 2.955 -0.252 1.00 95.69 92 LYS A CA 1
ATOM 728 C C . LYS A 1 92 ? 8.676 2.485 0.085 1.00 95.69 92 LYS A C 1
ATOM 730 O O . LYS A 1 92 ? 7.780 3.260 0.409 1.00 95.69 92 LYS A O 1
ATOM 735 N N . GLY A 1 93 ? 8.508 1.166 0.104 1.00 97.44 93 GLY A N 1
ATOM 736 C CA . GLY A 1 93 ? 7.358 0.519 0.732 1.00 97.44 93 GLY A CA 1
ATOM 737 C C . GLY A 1 93 ? 7.700 0.047 2.143 1.00 97.44 93 GLY A C 1
ATOM 738 O O . GLY A 1 93 ? 8.697 -0.643 2.342 1.00 97.44 93 GLY A O 1
ATOM 739 N N . ASN A 1 94 ? 6.882 0.385 3.133 1.00 97.94 94 ASN A N 1
ATOM 740 C CA . ASN A 1 94 ? 7.069 -0.015 4.528 1.00 97.94 94 ASN A CA 1
ATOM 741 C C . ASN A 1 94 ? 6.048 -1.094 4.887 1.00 97.94 94 ASN A C 1
ATOM 743 O O . ASN A 1 94 ? 4.849 -0.829 4.917 1.00 97.94 94 ASN A O 1
ATOM 747 N N . ILE A 1 95 ? 6.517 -2.314 5.138 1.00 97.94 95 ILE A N 1
ATOM 748 C CA . ILE A 1 95 ? 5.665 -3.472 5.404 1.00 97.94 95 ILE A CA 1
ATOM 749 C C . ILE A 1 95 ? 5.411 -3.580 6.903 1.00 97.94 95 ILE A C 1
ATOM 751 O O . ILE A 1 95 ? 6.347 -3.643 7.704 1.00 97.94 95 ILE A O 1
ATOM 755 N N . ILE A 1 96 ? 4.137 -3.645 7.269 1.00 98.31 96 ILE A N 1
ATOM 756 C CA . ILE A 1 96 ? 3.654 -3.795 8.639 1.00 98.31 96 ILE A CA 1
ATOM 757 C C . ILE A 1 96 ? 2.717 -4.995 8.674 1.00 98.31 96 ILE A C 1
ATOM 759 O O . ILE A 1 96 ? 1.839 -5.137 7.824 1.00 98.31 96 ILE A O 1
ATOM 763 N N . ASP A 1 97 ? 2.888 -5.857 9.667 1.00 98.06 97 ASP A N 1
ATOM 764 C CA . ASP A 1 97 ? 1.908 -6.887 9.973 1.00 98.06 97 ASP A CA 1
ATOM 765 C C . ASP A 1 97 ? 0.853 -6.303 10.916 1.00 98.06 97 ASP A C 1
ATOM 767 O O . ASP A 1 97 ? 1.145 -5.956 12.065 1.00 98.06 97 ASP A O 1
ATOM 771 N N . VAL A 1 98 ? -0.378 -6.155 10.423 1.00 98.38 98 VAL A N 1
ATOM 772 C CA . VAL A 1 98 ? -1.424 -5.442 11.167 1.00 98.38 98 VAL A CA 1
ATOM 773 C C . VAL A 1 98 ? -2.025 -6.273 12.292 1.00 98.38 98 VAL A C 1
ATOM 775 O O . VAL A 1 98 ? -2.577 -5.706 13.228 1.00 98.38 98 VAL A O 1
ATOM 778 N N . LYS A 1 99 ? -1.891 -7.602 12.253 1.00 97.38 99 LYS A N 1
ATOM 779 C CA . LYS A 1 99 ? -2.396 -8.489 13.308 1.00 97.38 99 LYS A CA 1
ATOM 780 C C . LYS A 1 99 ? -1.473 -8.472 14.523 1.00 97.38 99 LYS A C 1
ATOM 782 O O . LYS A 1 99 ? -1.926 -8.300 15.649 1.00 97.38 99 LYS A O 1
ATOM 787 N N . THR A 1 100 ? -0.172 -8.599 14.285 1.00 97.38 100 THR A N 1
ATOM 788 C CA . THR A 1 100 ? 0.869 -8.563 15.325 1.00 97.38 100 THR A CA 1
ATOM 789 C C . THR A 1 100 ? 1.305 -7.145 15.688 1.00 97.38 100 THR A C 1
ATOM 791 O O . THR A 1 100 ? 2.008 -6.963 16.680 1.00 97.38 100 THR A O 1
ATOM 794 N N . LYS A 1 101 ? 0.871 -6.139 14.916 1.00 97.56 101 LYS A N 1
ATOM 795 C CA . LYS A 1 101 ? 1.193 -4.712 15.083 1.00 97.56 101 LYS A CA 1
ATOM 796 C C . LYS A 1 101 ? 2.690 -4.411 14.940 1.00 97.56 101 LYS A C 1
ATOM 798 O O . LYS A 1 101 ? 3.185 -3.434 15.499 1.00 97.56 101 LYS A O 1
ATOM 803 N N . LYS A 1 102 ? 3.423 -5.258 14.211 1.00 97.25 102 LYS A N 1
ATOM 804 C CA . LYS A 1 102 ? 4.881 -5.166 14.062 1.00 97.25 102 LYS A CA 1
ATOM 805 C C . LYS A 1 102 ? 5.262 -4.573 12.714 1.00 97.25 102 LYS A C 1
ATOM 807 O O . LYS A 1 102 ? 4.778 -5.009 11.671 1.00 97.25 102 LYS A O 1
ATOM 812 N N . PHE A 1 103 ? 6.196 -3.627 12.736 1.00 97.88 103 PHE A N 1
ATOM 813 C CA . PHE A 1 103 ? 6.947 -3.259 11.542 1.00 97.88 103 PHE A CA 1
ATOM 814 C C . PHE A 1 103 ? 7.819 -4.447 11.118 1.00 97.88 103 PHE A C 1
ATOM 816 O O . PHE A 1 103 ? 8.573 -4.983 11.928 1.00 97.88 103 PHE A O 1
ATOM 823 N N . VAL A 1 104 ? 7.685 -4.871 9.864 1.00 97.00 104 VAL A N 1
ATOM 824 C CA . VAL A 1 104 ? 8.393 -6.035 9.320 1.00 97.00 104 VAL A CA 1
ATOM 825 C C . VAL A 1 104 ? 9.691 -5.594 8.656 1.00 97.00 104 VAL A C 1
ATOM 827 O O . VAL A 1 104 ? 10.750 -6.113 8.994 1.00 97.00 104 VAL A O 1
ATOM 830 N N . ARG A 1 105 ? 9.611 -4.673 7.685 1.00 96.69 105 ARG A N 1
ATOM 831 C CA . ARG A 1 105 ? 10.767 -4.134 6.947 1.00 96.69 105 ARG A CA 1
ATOM 832 C C . ARG A 1 105 ? 10.382 -2.955 6.057 1.00 96.69 105 ARG A C 1
ATOM 834 O O . ARG A 1 105 ? 9.216 -2.785 5.710 1.00 96.69 105 ARG A O 1
ATOM 841 N N . SER A 1 106 ? 11.387 -2.215 5.606 1.00 97.31 106 SER A N 1
ATOM 842 C CA . SER A 1 106 ? 11.281 -1.288 4.478 1.00 97.31 106 SER A CA 1
ATOM 843 C C . SER A 1 106 ? 11.849 -1.937 3.216 1.00 97.31 106 SER A C 1
ATOM 845 O O . SER A 1 106 ? 12.860 -2.631 3.284 1.00 97.31 106 SER A O 1
ATOM 847 N N . VAL A 1 107 ? 11.234 -1.674 2.067 1.00 97.50 107 VAL A N 1
ATOM 848 C CA . VAL A 1 107 ? 11.715 -2.077 0.744 1.00 97.50 107 VAL A CA 1
ATOM 849 C C . VAL A 1 107 ? 12.018 -0.807 -0.054 1.00 97.50 107 VAL A C 1
ATOM 851 O O . VAL A 1 107 ? 11.087 -0.166 -0.553 1.00 97.50 107 VAL A O 1
ATOM 854 N N . PRO A 1 108 ? 13.296 -0.401 -0.145 1.00 95.75 108 PRO A N 1
ATOM 855 C CA . PRO A 1 108 ? 13.704 0.753 -0.937 1.00 95.75 108 PRO A CA 1
ATOM 856 C C . PRO A 1 108 ? 13.237 0.648 -2.386 1.00 95.75 108 PRO A C 1
ATOM 858 O O . PRO A 1 108 ? 13.157 -0.453 -2.931 1.00 95.75 108 PRO A O 1
ATOM 861 N N . LYS A 1 109 ? 12.968 1.797 -3.014 1.00 94.31 109 LYS A N 1
ATOM 862 C CA . LYS A 1 109 ? 12.592 1.936 -4.430 1.00 94.31 109 LYS A CA 1
ATOM 863 C C . LYS A 1 109 ? 11.254 1.292 -4.817 1.00 94.31 109 LYS A C 1
ATOM 865 O O . LYS A 1 109 ? 10.849 1.371 -5.972 1.00 94.31 109 LYS A O 1
ATOM 870 N N . TRP A 1 110 ? 10.545 0.656 -3.889 1.00 96.62 110 TRP A N 1
ATOM 871 C CA . TRP A 1 110 ? 9.305 -0.029 -4.220 1.00 96.62 110 TRP A CA 1
ATOM 872 C C . TRP A 1 110 ? 8.110 0.925 -4.282 1.00 96.62 110 TRP A C 1
ATOM 874 O O . TRP A 1 110 ? 7.644 1.406 -3.254 1.00 96.62 110 TRP A O 1
ATOM 884 N N . GLY A 1 111 ? 7.566 1.126 -5.487 1.00 92.56 111 GLY A N 1
ATOM 885 C CA . GLY A 1 111 ? 6.386 1.968 -5.738 1.00 92.56 111 GLY A CA 1
ATOM 886 C C . GLY A 1 111 ? 5.035 1.261 -5.565 1.00 92.56 111 GLY A C 1
ATOM 887 O O . GLY A 1 111 ? 4.028 1.717 -6.099 1.00 92.56 111 GLY A O 1
ATOM 888 N N . GLY A 1 112 ? 4.995 0.106 -4.894 1.00 94.81 112 GLY A N 1
ATOM 889 C CA . GLY A 1 112 ? 3.759 -0.619 -4.574 1.00 94.81 112 GLY A CA 1
ATOM 890 C C . GLY A 1 112 ? 3.268 -1.629 -5.616 1.00 94.81 112 GLY A C 1
ATOM 891 O O . GLY A 1 112 ? 2.488 -2.521 -5.291 1.00 94.81 112 GLY A O 1
ATOM 892 N N . ARG A 1 113 ? 3.754 -1.578 -6.859 1.00 95.75 113 ARG A N 1
ATOM 893 C CA . ARG A 1 113 ? 3.457 -2.615 -7.865 1.00 95.75 113 ARG A CA 1
ATOM 894 C C . ARG A 1 113 ? 4.268 -3.872 -7.577 1.00 95.75 113 ARG A C 1
ATOM 896 O O . ARG A 1 113 ? 5.477 -3.769 -7.375 1.00 95.75 113 ARG A O 1
ATOM 903 N N . CYS A 1 114 ? 3.623 -5.035 -7.537 1.00 96.88 114 CYS A N 1
ATOM 904 C CA . CYS A 1 114 ? 4.277 -6.310 -7.250 1.00 96.88 114 CYS A CA 1
ATOM 905 C C . CYS A 1 114 ? 3.629 -7.487 -7.982 1.00 96.88 114 CYS A C 1
ATOM 907 O O . CYS A 1 114 ? 2.481 -7.386 -8.416 1.00 96.88 114 CYS A O 1
ATOM 909 N N . THR A 1 115 ? 4.388 -8.575 -8.117 1.00 97.00 115 THR A N 1
ATOM 910 C CA . THR A 1 115 ? 3.917 -9.860 -8.648 1.00 97.00 115 THR A CA 1
ATOM 911 C C . THR A 1 115 ? 2.872 -10.476 -7.723 1.00 97.00 115 THR A C 1
ATOM 913 O O . THR A 1 115 ? 2.832 -10.195 -6.520 1.00 97.00 115 THR A O 1
ATOM 916 N N . LYS A 1 116 ? 2.039 -11.375 -8.249 1.00 95.50 116 LYS A N 1
ATOM 917 C CA . LYS A 1 116 ? 0.967 -12.042 -7.486 1.00 95.50 116 LYS A CA 1
ATOM 918 C C . LYS A 1 116 ? 1.465 -12.860 -6.304 1.00 95.50 116 LYS A C 1
ATOM 920 O O . LYS A 1 116 ? 0.714 -13.107 -5.360 1.00 95.50 116 LYS A O 1
ATOM 925 N N . ASP A 1 117 ? 2.706 -13.325 -6.359 1.00 95.25 117 ASP A N 1
ATOM 926 C CA . ASP A 1 117 ? 3.339 -14.043 -5.259 1.00 95.25 117 ASP A CA 1
ATOM 927 C C . ASP A 1 117 ? 4.008 -13.124 -4.223 1.00 95.25 117 ASP A C 1
ATOM 929 O O . ASP A 1 117 ? 4.485 -13.615 -3.197 1.00 95.25 117 ASP A O 1
ATOM 933 N N . GLY A 1 118 ? 4.025 -11.810 -4.471 1.00 95.69 118 GLY A N 1
ATOM 934 C CA . GLY A 1 118 ? 4.580 -10.794 -3.581 1.00 95.69 118 GLY A CA 1
ATOM 935 C C . GLY A 1 118 ? 6.102 -10.849 -3.447 1.00 95.69 118 GLY A C 1
ATOM 936 O O . GLY A 1 118 ? 6.639 -10.314 -2.475 1.00 95.69 118 GLY A O 1
ATOM 937 N N . LYS A 1 119 ? 6.808 -11.521 -4.367 1.00 96.12 119 LYS A N 1
ATOM 938 C CA . LYS A 1 119 ? 8.273 -11.635 -4.321 1.00 96.12 119 LYS A CA 1
ATOM 939 C C . LYS A 1 119 ? 8.980 -10.491 -5.022 1.00 96.12 119 LYS A C 1
ATOM 941 O O . LYS A 1 119 ? 10.005 -10.039 -4.520 1.00 96.12 119 LYS A O 1
ATOM 946 N N . PHE A 1 120 ? 8.440 -10.012 -6.139 1.00 97.69 120 PHE A N 1
ATOM 947 C CA . PHE A 1 120 ? 9.083 -8.978 -6.941 1.00 97.69 120 PHE A CA 1
ATOM 948 C C . PHE A 1 120 ? 8.211 -7.737 -7.052 1.00 97.69 120 PHE A C 1
ATOM 950 O O . PHE A 1 120 ? 6.984 -7.813 -7.037 1.00 97.69 120 PHE A O 1
ATOM 957 N N . GLY A 1 121 ? 8.859 -6.583 -7.155 1.00 97.38 121 GLY A N 1
ATOM 958 C CA . GLY A 1 121 ? 8.224 -5.293 -7.363 1.00 97.38 121 GLY A CA 1
ATOM 959 C C . GLY A 1 121 ? 8.834 -4.536 -8.527 1.00 97.38 121 GLY A C 1
ATOM 960 O O . GLY A 1 121 ? 9.869 -4.926 -9.065 1.00 97.38 121 GLY A O 1
ATOM 961 N N . LEU A 1 122 ? 8.188 -3.433 -8.893 1.00 96.75 122 LEU A N 1
ATOM 962 C CA . LEU A 1 122 ? 8.704 -2.507 -9.898 1.00 96.75 122 LEU A CA 1
ATOM 963 C C . LEU A 1 122 ? 9.181 -1.219 -9.240 1.00 96.75 122 LEU A C 1
ATOM 965 O O . LEU A 1 122 ? 8.538 -0.686 -8.328 1.00 96.75 122 LEU A O 1
ATOM 969 N N . TYR A 1 123 ? 10.290 -0.713 -9.761 1.00 95.06 123 TYR A N 1
ATOM 970 C CA . TYR A 1 123 ? 10.781 0.629 -9.511 1.00 95.06 123 TYR A CA 1
ATOM 971 C C . TYR A 1 123 ? 10.861 1.385 -10.831 1.00 95.06 123 TYR A C 1
ATOM 973 O O . TYR A 1 123 ? 11.570 0.974 -11.747 1.00 95.06 123 TYR A O 1
ATOM 981 N N . ALA A 1 124 ? 10.137 2.497 -10.911 1.00 92.38 124 ALA A N 1
ATOM 982 C CA . ALA A 1 124 ? 10.069 3.333 -12.098 1.00 92.38 124 ALA A CA 1
ATOM 983 C C . ALA A 1 124 ? 10.156 4.810 -11.673 1.00 92.38 124 ALA A C 1
ATOM 985 O O . ALA A 1 124 ? 9.138 5.416 -11.336 1.00 92.38 124 ALA A O 1
ATOM 986 N N . PRO A 1 125 ? 11.370 5.374 -11.560 1.00 88.88 125 PRO A N 1
ATOM 987 C CA . PRO A 1 125 ? 11.549 6.740 -11.083 1.00 88.88 125 PRO A CA 1
ATOM 988 C C . PRO A 1 125 ? 11.127 7.762 -12.137 1.00 88.88 125 PRO A C 1
ATOM 990 O O . PRO A 1 125 ? 11.343 7.552 -13.323 1.00 88.88 125 PRO A O 1
ATOM 993 N N . GLY A 1 126 ? 10.620 8.919 -11.700 1.00 82.81 126 GLY A N 1
ATOM 994 C CA . GLY A 1 126 ? 10.092 9.964 -12.593 1.00 82.81 126 GLY A CA 1
ATOM 995 C C . GLY A 1 126 ? 11.079 10.548 -13.616 1.00 82.81 126 GLY A C 1
ATOM 996 O O . GLY A 1 126 ? 10.643 11.209 -14.547 1.00 82.81 126 GLY A O 1
ATOM 997 N N . ARG A 1 127 ? 12.388 10.290 -13.473 1.00 83.25 127 ARG A N 1
ATOM 998 C CA . ARG A 1 127 ? 13.442 10.659 -14.443 1.00 83.25 127 ARG A CA 1
ATOM 999 C C . ARG A 1 127 ? 13.753 9.545 -15.453 1.00 83.25 127 ARG A C 1
ATOM 1001 O O . ARG A 1 127 ? 14.859 9.478 -15.973 1.00 83.25 127 ARG A O 1
ATOM 1008 N N . GLY A 1 128 ? 12.818 8.622 -15.656 1.00 85.50 128 GLY A N 1
ATOM 1009 C CA . GLY A 1 128 ? 12.982 7.498 -16.568 1.00 85.50 128 GLY A CA 1
ATOM 1010 C C . GLY A 1 128 ? 13.685 6.285 -15.955 1.00 85.50 128 GLY A C 1
ATOM 1011 O O . GLY A 1 128 ? 14.308 6.336 -14.890 1.00 85.50 128 GLY A O 1
ATOM 1012 N N . GLY A 1 129 ? 13.560 5.165 -16.660 1.00 90.75 129 GLY A N 1
ATOM 1013 C CA . GLY A 1 129 ? 14.061 3.860 -16.246 1.00 90.75 129 GLY A CA 1
ATOM 1014 C C . GLY A 1 129 ? 12.995 2.961 -15.619 1.00 90.75 129 GLY A C 1
ATOM 1015 O O . GLY A 1 129 ? 11.918 3.399 -15.201 1.00 90.75 129 GLY A O 1
ATOM 1016 N N . LEU A 1 130 ? 13.316 1.672 -15.574 1.00 94.25 130 LEU A N 1
ATOM 1017 C CA . LEU A 1 130 ? 12.464 0.623 -15.032 1.00 94.25 130 LEU A CA 1
ATOM 1018 C C . LEU A 1 130 ? 13.326 -0.538 -14.536 1.00 94.25 130 LEU A C 1
ATOM 1020 O O . LEU A 1 130 ? 14.076 -1.144 -15.304 1.00 94.25 130 LEU A O 1
ATOM 1024 N N . GLU A 1 131 ? 13.173 -0.883 -13.263 1.00 95.88 131 GLU A N 1
ATOM 1025 C CA . GLU A 1 131 ? 13.883 -1.980 -12.609 1.00 95.88 131 GLU A CA 1
ATOM 1026 C C . GLU A 1 131 ? 12.887 -2.954 -11.961 1.00 95.88 131 GLU A C 1
ATOM 1028 O O . GLU A 1 131 ? 11.905 -2.548 -11.332 1.00 95.88 131 GLU A O 1
ATOM 1033 N N . LEU A 1 132 ? 13.179 -4.248 -12.076 1.00 97.19 132 LEU A N 1
ATOM 1034 C CA . LEU A 1 132 ? 12.613 -5.300 -11.243 1.00 97.19 132 LEU A CA 1
ATOM 1035 C C . LEU A 1 132 ? 13.411 -5.366 -9.942 1.00 97.19 132 LEU A C 1
ATOM 1037 O O . LEU A 1 132 ? 14.634 -5.523 -9.974 1.00 97.19 132 LEU A O 1
ATOM 1041 N N . ILE A 1 133 ? 12.729 -5.298 -8.804 1.00 97.75 133 ILE A N 1
ATOM 1042 C CA . ILE A 1 133 ? 13.345 -5.389 -7.477 1.00 97.75 133 ILE A CA 1
ATOM 1043 C C . ILE A 1 133 ? 12.813 -6.600 -6.710 1.00 97.75 133 ILE A C 1
ATOM 1045 O O . ILE A 1 133 ? 11.646 -6.963 -6.828 1.00 97.75 133 ILE A O 1
ATOM 1049 N N . ASP A 1 134 ? 13.657 -7.215 -5.890 1.00 96.69 134 ASP A N 1
ATOM 1050 C CA . ASP A 1 134 ? 13.240 -8.217 -4.908 1.00 96.69 134 ASP A CA 1
ATOM 1051 C C . ASP A 1 134 ? 12.619 -7.527 -3.687 1.00 96.69 134 ASP A C 1
ATOM 1053 O O . ASP A 1 134 ? 13.217 -6.629 -3.098 1.00 96.69 134 ASP A O 1
ATOM 1057 N N . LEU A 1 135 ? 11.435 -7.962 -3.259 1.00 96.50 135 LEU A N 1
ATOM 1058 C CA . LEU A 1 135 ? 10.722 -7.378 -2.118 1.00 96.50 135 LEU A CA 1
ATOM 1059 C C . LEU A 1 135 ? 11.188 -7.924 -0.769 1.00 96.50 135 LEU A C 1
ATOM 1061 O O . LEU A 1 135 ? 10.739 -7.440 0.278 1.00 96.50 135 LEU A O 1
ATOM 1065 N N . LYS A 1 136 ? 12.069 -8.929 -0.745 1.00 93.25 136 LYS A N 1
ATOM 1066 C CA . LYS A 1 136 ? 12.690 -9.389 0.499 1.00 93.25 136 LYS A CA 1
ATOM 1067 C C . LYS A 1 136 ? 13.769 -8.408 0.968 1.00 93.25 136 LYS A C 1
ATOM 1069 O O . LYS A 1 136 ? 13.790 -8.097 2.157 1.00 93.25 136 LYS A O 1
ATOM 1074 N N . HIS A 1 137 ? 14.588 -7.878 0.057 1.00 89.31 137 HIS A N 1
ATOM 1075 C CA . HIS A 1 137 ? 15.734 -7.019 0.392 1.00 89.31 137 HIS A CA 1
ATOM 1076 C C . HIS A 1 137 ? 15.746 -5.647 -0.307 1.00 89.31 137 HIS A C 1
ATOM 1078 O O . HIS A 1 137 ? 16.566 -4.804 0.043 1.00 89.31 137 HIS A O 1
ATOM 1084 N N . GLY A 1 138 ? 14.888 -5.411 -1.302 1.00 90.00 138 GLY A N 1
ATOM 1085 C CA . GLY A 1 138 ? 14.877 -4.182 -2.109 1.00 90.00 138 GLY A CA 1
ATOM 1086 C C . GLY A 1 138 ? 16.019 -4.082 -3.123 1.00 90.00 138 GLY A C 1
ATOM 1087 O O . GLY A 1 138 ? 16.333 -2.988 -3.590 1.00 90.00 138 GLY A O 1
ATOM 1088 N N . LYS A 1 139 ? 16.677 -5.203 -3.444 1.00 95.19 139 LYS A N 1
ATOM 1089 C CA . LYS A 1 139 ? 17.762 -5.241 -4.434 1.00 95.19 139 LYS A CA 1
ATOM 1090 C C . LYS A 1 139 ? 17.193 -5.286 -5.846 1.00 95.19 139 LYS A C 1
ATOM 1092 O O . LYS A 1 139 ? 16.254 -6.036 -6.103 1.00 95.19 139 LYS A O 1
ATOM 1097 N N . SER A 1 140 ? 17.800 -4.534 -6.757 1.00 96.31 140 SER A N 1
ATOM 1098 C CA . SER A 1 140 ? 17.511 -4.631 -8.186 1.00 96.31 140 SER A CA 1
ATOM 1099 C C . SER A 1 140 ? 17.977 -5.993 -8.705 1.00 96.31 140 SER A C 1
ATOM 1101 O O . SER A 1 140 ? 19.131 -6.371 -8.519 1.00 96.31 140 SER A O 1
ATOM 1103 N N . ILE A 1 141 ? 17.056 -6.738 -9.310 1.00 96.75 141 ILE A N 1
ATOM 1104 C CA . ILE A 1 141 ? 17.286 -8.069 -9.888 1.00 96.75 141 ILE A CA 1
ATOM 1105 C C . ILE A 1 141 ? 17.544 -7.955 -11.385 1.00 96.75 141 ILE A C 1
ATOM 1107 O O . ILE A 1 141 ? 18.389 -8.659 -11.930 1.00 96.75 141 ILE A O 1
ATOM 1111 N N . ARG A 1 142 ? 16.814 -7.061 -12.056 1.00 95.81 142 ARG A N 1
ATOM 1112 C CA . ARG A 1 142 ? 16.934 -6.842 -13.495 1.00 95.81 142 ARG A CA 1
ATOM 1113 C C . ARG A 1 142 ? 16.570 -5.409 -13.842 1.00 95.81 142 ARG A C 1
ATOM 1115 O O . ARG A 1 142 ? 15.578 -4.887 -13.344 1.00 95.81 142 ARG A O 1
ATOM 1122 N N . THR A 1 143 ? 17.336 -4.802 -14.735 1.00 96.19 143 THR A N 1
ATOM 1123 C CA . THR A 1 143 ? 16.989 -3.518 -15.348 1.00 96.19 143 THR A CA 1
ATOM 1124 C C . THR A 1 143 ? 16.288 -3.798 -16.670 1.00 96.19 143 THR A C 1
ATOM 1126 O O . THR A 1 143 ? 16.849 -4.473 -17.530 1.00 96.19 143 THR A O 1
ATOM 1129 N N . PHE A 1 144 ? 15.0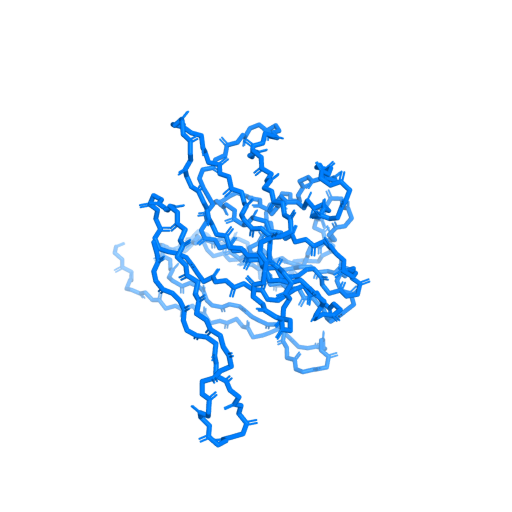53 -3.322 -16.817 1.00 94.25 144 PHE A N 1
ATOM 1130 C CA . PHE A 1 144 ? 14.294 -3.420 -18.065 1.00 94.25 144 PHE A CA 1
ATOM 1131 C C . PHE A 1 144 ? 14.542 -2.208 -18.960 1.00 94.25 144 PHE A C 1
ATOM 1133 O O . PHE A 1 144 ? 14.729 -2.368 -20.160 1.00 94.25 144 PHE A O 1
ATOM 1140 N N . ILE A 1 145 ? 14.580 -1.012 -18.367 1.00 92.38 145 ILE A N 1
ATOM 1141 C CA . ILE A 1 145 ? 14.886 0.240 -19.062 1.00 92.38 145 ILE A CA 1
ATOM 1142 C C . ILE A 1 145 ? 15.977 0.949 -18.252 1.00 92.38 145 ILE A C 1
ATOM 1144 O O . ILE A 1 145 ? 15.764 1.205 -17.060 1.00 92.38 145 ILE A O 1
ATOM 1148 N N . PRO A 1 146 ? 17.153 1.241 -18.835 1.00 90.62 146 PRO A N 1
ATOM 1149 C CA . PRO A 1 146 ? 18.200 1.971 -18.136 1.00 90.62 146 PRO A CA 1
ATOM 1150 C C . PRO A 1 146 ? 17.740 3.394 -17.811 1.00 90.62 146 PRO A C 1
ATOM 1152 O O . PRO A 1 146 ? 16.892 3.970 -18.490 1.00 90.62 146 PRO A O 1
ATOM 1155 N N . LYS A 1 147 ? 18.318 3.980 -16.763 1.00 86.56 147 LYS A N 1
ATOM 1156 C CA . LYS A 1 147 ? 18.102 5.394 -16.458 1.00 86.56 147 LYS A CA 1
ATOM 1157 C C . LYS A 1 147 ? 18.850 6.228 -17.488 1.00 86.56 147 LYS A C 1
ATOM 1159 O O . LYS A 1 147 ? 20.072 6.334 -17.422 1.00 86.56 147 LYS A O 1
ATOM 1164 N N . VAL A 1 148 ? 18.117 6.807 -18.423 1.00 78.31 148 VAL A N 1
ATOM 1165 C CA . VAL A 1 148 ? 18.625 7.840 -19.324 1.00 78.31 148 VAL A CA 1
ATOM 1166 C C . VAL A 1 148 ? 18.111 9.173 -18.796 1.00 78.31 148 VAL A C 1
ATOM 1168 O O . VAL A 1 148 ? 17.011 9.225 -18.253 1.00 78.31 148 VAL A O 1
ATOM 1171 N N . ALA A 1 149 ? 18.918 10.232 -18.885 1.00 64.75 149 ALA A N 1
ATOM 1172 C CA . ALA A 1 149 ? 18.519 11.577 -18.481 1.00 64.75 149 ALA A CA 1
ATOM 1173 C C . ALA A 1 149 ? 17.466 12.129 -19.454 1.00 64.75 149 ALA A C 1
ATOM 1175 O O . ALA A 1 149 ? 17.741 12.971 -20.303 1.00 64.75 149 ALA A O 1
ATOM 1176 N N . GLU A 1 150 ? 16.256 11.609 -19.344 1.00 61.12 150 GLU A N 1
ATOM 1177 C CA . GLU A 1 150 ? 15.069 12.142 -19.978 1.00 61.12 150 GLU A CA 1
ATOM 1178 C C . GLU A 1 150 ? 14.323 12.980 -18.922 1.00 61.12 150 GLU A C 1
ATOM 1180 O O . GLU A 1 150 ? 14.572 12.842 -17.721 1.00 61.12 150 GLU A O 1
ATOM 1185 N N . GLY A 1 151 ? 13.484 13.925 -19.353 1.00 64.38 151 GLY A N 1
ATOM 1186 C CA . GLY A 1 151 ? 12.792 14.868 -18.465 1.00 64.38 151 GLY A CA 1
ATOM 1187 C C . GLY A 1 151 ? 11.938 14.220 -17.361 1.00 64.38 151 GLY A C 1
ATOM 1188 O O . GLY A 1 151 ? 11.948 13.015 -17.123 1.00 64.38 151 GLY A O 1
ATOM 1189 N N . VAL A 1 152 ? 11.167 15.032 -16.640 1.00 64.31 152 VAL A N 1
ATOM 1190 C CA . VAL A 1 152 ? 10.254 14.503 -15.617 1.00 64.31 152 VAL A CA 1
ATOM 1191 C C . VAL A 1 152 ? 8.984 13.986 -16.296 1.00 64.31 152 VAL A C 1
ATOM 1193 O O . VAL A 1 152 ? 8.229 14.772 -16.866 1.00 64.31 152 VAL A O 1
ATOM 1196 N N . PHE A 1 153 ? 8.728 12.679 -16.219 1.00 72.56 153 PHE A N 1
ATOM 1197 C CA . PHE A 1 153 ? 7.531 12.057 -16.794 1.00 72.56 153 PHE A CA 1
ATOM 1198 C C . PHE A 1 153 ? 6.580 11.540 -15.724 1.00 72.56 153 PHE A C 1
ATOM 1200 O O . PHE A 1 153 ? 6.984 11.077 -14.654 1.00 72.56 153 PHE A O 1
ATOM 1207 N N . THR A 1 154 ? 5.294 11.539 -16.064 1.00 79.62 154 THR A N 1
ATOM 1208 C CA . THR A 1 154 ? 4.324 10.689 -15.378 1.00 79.62 154 THR A CA 1
ATOM 1209 C C . THR A 1 154 ? 4.523 9.265 -15.869 1.00 79.62 154 THR A C 1
ATOM 1211 O O . THR A 1 154 ? 4.450 9.012 -17.072 1.00 79.62 154 THR A O 1
ATOM 1214 N N . ILE A 1 155 ? 4.779 8.342 -14.942 1.00 86.44 155 ILE A N 1
ATOM 1215 C CA . ILE A 1 155 ? 5.051 6.941 -15.259 1.00 86.44 155 ILE A CA 1
ATOM 1216 C C . ILE A 1 155 ? 3.990 6.053 -14.620 1.00 86.44 155 ILE A C 1
ATOM 1218 O O . ILE A 1 155 ?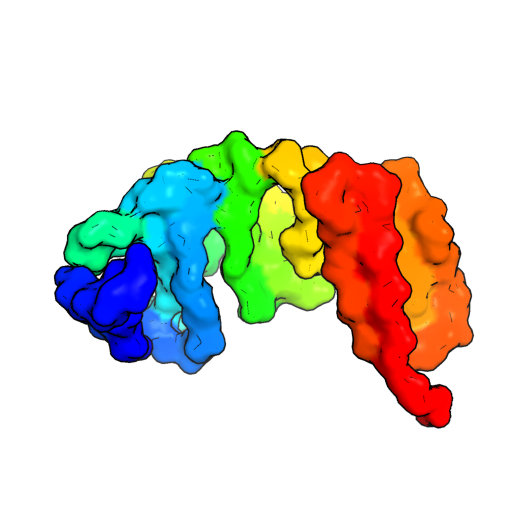 3.740 6.121 -13.416 1.00 86.44 155 ILE A O 1
ATOM 1222 N N . ILE A 1 156 ? 3.397 5.180 -15.429 1.00 89.69 156 ILE A N 1
ATOM 1223 C CA . ILE A 1 156 ? 2.483 4.131 -14.985 1.00 89.69 156 ILE A CA 1
ATOM 1224 C C . ILE A 1 156 ? 3.141 2.792 -15.281 1.00 89.69 156 ILE A C 1
ATOM 1226 O O . ILE A 1 156 ? 3.550 2.516 -16.408 1.00 89.69 156 ILE A O 1
ATOM 1230 N N . THR A 1 157 ? 3.221 1.946 -14.257 1.00 93.00 157 THR A N 1
ATOM 1231 C CA . THR A 1 157 ? 3.710 0.577 -14.401 1.00 93.00 157 THR A CA 1
ATOM 1232 C C . THR A 1 157 ? 2.768 -0.427 -13.772 1.00 93.00 157 THR A C 1
ATOM 1234 O O . THR A 1 157 ? 2.096 -0.134 -12.776 1.00 93.00 157 THR A O 1
ATOM 1237 N N . MET A 1 158 ? 2.726 -1.625 -14.352 1.00 95.00 158 MET A N 1
ATOM 1238 C CA . MET A 1 158 ? 2.051 -2.780 -13.770 1.00 95.00 158 MET A CA 1
ATOM 1239 C C . MET A 1 158 ? 2.544 -4.085 -14.390 1.00 95.00 158 MET A C 1
ATOM 1241 O O . MET A 1 158 ? 2.937 -4.120 -15.553 1.00 95.00 158 MET A O 1
ATOM 1245 N N . PHE A 1 159 ? 2.469 -5.165 -13.618 1.00 96.44 159 PHE A N 1
ATOM 1246 C CA . PHE A 1 159 ? 2.541 -6.515 -14.165 1.00 96.44 159 PHE A CA 1
ATOM 1247 C C . PHE A 1 159 ? 1.234 -6.852 -14.885 1.00 96.44 159 PHE A C 1
ATOM 1249 O O . PHE A 1 159 ? 0.155 -6.397 -14.486 1.00 96.44 159 PHE A O 1
ATOM 1256 N N . ASN A 1 160 ? 1.325 -7.649 -15.946 1.00 95.12 160 ASN A N 1
ATOM 1257 C CA . ASN A 1 160 ? 0.152 -8.239 -16.577 1.00 95.12 160 ASN A CA 1
ATOM 1258 C C . ASN A 1 160 ? -0.449 -9.346 -15.682 1.00 95.12 160 ASN A C 1
ATOM 1260 O O . ASN A 1 160 ? 0.050 -9.665 -14.605 1.00 95.12 160 ASN A O 1
ATOM 1264 N N . ARG A 1 161 ? -1.531 -9.985 -16.142 1.00 93.44 161 ARG A N 1
ATOM 1265 C CA . ARG A 1 161 ? -2.206 -11.038 -15.368 1.00 93.44 161 ARG A CA 1
ATOM 1266 C C . ARG A 1 161 ? -1.312 -12.253 -15.079 1.00 93.44 161 ARG A C 1
ATOM 1268 O O . ARG A 1 161 ? -1.576 -12.930 -14.090 1.00 93.44 161 ARG A O 1
ATOM 1275 N N . THR A 1 162 ? -0.327 -12.575 -15.908 1.00 95.06 162 THR A N 1
ATOM 1276 C CA . THR A 1 162 ? 0.536 -13.756 -15.715 1.00 95.06 162 THR A CA 1
ATOM 1277 C C . THR A 1 162 ? 1.852 -13.438 -15.006 1.00 95.06 162 THR A C 1
ATOM 1279 O O . THR A 1 162 ? 2.607 -14.359 -14.731 1.00 95.06 162 THR A O 1
ATOM 1282 N N . ASP A 1 163 ? 2.108 -12.168 -14.669 1.00 95.19 163 ASP A N 1
ATOM 1283 C CA . ASP A 1 163 ? 3.404 -11.649 -14.204 1.00 95.19 163 ASP A CA 1
ATOM 1284 C C . ASP A 1 163 ? 4.566 -11.819 -15.217 1.00 95.19 163 ASP A C 1
ATOM 1286 O O . ASP A 1 163 ? 5.710 -11.491 -14.906 1.00 95.19 163 ASP A O 1
ATOM 1290 N N . GLU A 1 164 ? 4.289 -12.283 -16.441 1.00 93.38 164 GLU A N 1
ATOM 1291 C CA . GLU A 1 164 ? 5.285 -12.513 -17.504 1.00 93.38 164 GLU A CA 1
ATOM 1292 C C . GLU A 1 164 ? 5.688 -11.224 -18.227 1.00 93.38 164 GLU A C 1
ATOM 1294 O O . GLU A 1 164 ? 6.790 -11.127 -18.766 1.00 93.38 164 GLU A O 1
ATOM 1299 N N . TYR A 1 165 ? 4.804 -10.225 -18.230 1.00 94.44 165 TYR A N 1
ATOM 1300 C CA . TYR A 1 165 ? 5.015 -8.955 -18.915 1.00 94.44 165 TYR A CA 1
ATOM 1301 C C . TYR A 1 165 ? 4.829 -7.783 -17.958 1.00 94.44 165 TYR A C 1
ATOM 1303 O O . TYR A 1 165 ? 3.982 -7.809 -17.061 1.00 94.44 165 TYR A O 1
ATOM 1311 N N . VAL A 1 166 ? 5.591 -6.717 -18.200 1.00 95.50 166 VAL A N 1
ATOM 1312 C CA . VAL A 1 166 ? 5.444 -5.434 -17.512 1.00 95.50 166 VAL A CA 1
ATOM 1313 C C . VAL A 1 166 ? 4.973 -4.398 -18.519 1.00 95.50 166 VAL A C 1
ATOM 1315 O O . VAL A 1 166 ? 5.633 -4.160 -19.527 1.00 95.50 166 VAL A O 1
ATOM 1318 N N . LEU A 1 167 ? 3.843 -3.763 -18.225 1.00 94.19 167 LEU A N 1
ATOM 1319 C CA . LEU A 1 167 ? 3.421 -2.560 -18.923 1.00 94.19 167 LEU A CA 1
ATOM 1320 C C . LEU A 1 167 ? 4.190 -1.373 -18.341 1.00 94.19 167 LEU A C 1
ATOM 1322 O O . LEU A 1 167 ? 4.175 -1.159 -17.126 1.00 94.19 167 LEU A O 1
ATOM 1326 N N . TYR A 1 168 ? 4.823 -0.601 -19.217 1.00 92.69 168 TYR A N 1
ATOM 1327 C CA . TYR A 1 168 ? 5.450 0.675 -18.902 1.00 92.69 168 TYR A CA 1
ATOM 1328 C C . TYR A 1 168 ? 4.860 1.739 -19.816 1.00 92.69 168 TYR A C 1
ATOM 1330 O O . TYR A 1 168 ? 5.010 1.673 -21.033 1.00 92.69 168 TYR A O 1
ATOM 1338 N N . TYR A 1 169 ? 4.182 2.709 -19.221 1.00 89.75 169 TYR A N 1
ATOM 1339 C CA . TYR A 1 169 ? 3.687 3.886 -19.912 1.00 89.75 169 TYR A CA 1
ATOM 1340 C C . TYR A 1 169 ? 4.369 5.114 -19.325 1.00 89.75 169 TYR A C 1
ATOM 1342 O O . TYR A 1 169 ? 4.382 5.292 -18.106 1.00 89.75 169 TYR A O 1
ATOM 1350 N N . HIS A 1 170 ? 4.905 5.966 -20.192 1.00 84.50 170 HIS A N 1
ATOM 1351 C CA . HIS A 1 170 ? 5.448 7.263 -19.820 1.00 84.50 170 HIS A CA 1
ATOM 1352 C C . HIS A 1 170 ? 4.776 8.348 -20.663 1.00 84.50 170 HIS A C 1
ATOM 1354 O O . HIS A 1 170 ? 4.602 8.199 -21.870 1.00 84.50 170 HIS A O 1
ATOM 1360 N N . GLY A 1 171 ? 4.379 9.438 -20.012 1.00 77.12 171 GLY A N 1
ATOM 1361 C CA . GLY A 1 171 ? 3.761 10.591 -20.658 1.00 77.12 171 GLY A CA 1
ATOM 1362 C C . GLY A 1 171 ? 4.214 11.895 -20.008 1.00 77.12 171 GLY A C 1
ATOM 1363 O O . GLY A 1 171 ? 4.366 11.976 -18.788 1.00 77.12 171 GLY A O 1
ATOM 1364 N N . GLY A 1 172 ? 4.456 12.917 -20.825 1.00 68.31 172 GLY A N 1
ATOM 1365 C CA . GLY A 1 172 ? 4.889 14.246 -20.390 1.00 68.31 172 GLY A CA 1
ATOM 1366 C C . GLY A 1 172 ? 5.377 15.088 -21.570 1.00 68.31 172 GLY A C 1
ATOM 1367 O O . GLY A 1 172 ? 5.802 14.543 -22.588 1.00 68.31 172 GLY A O 1
ATOM 1368 N N . ARG A 1 173 ? 5.303 16.419 -21.453 1.00 54.69 173 ARG A N 1
ATOM 1369 C CA . ARG A 1 173 ? 5.975 17.334 -22.389 1.00 54.69 173 ARG A CA 1
ATOM 1370 C C . ARG A 1 173 ? 7.441 17.452 -21.975 1.00 54.69 173 ARG A C 1
ATOM 1372 O O . ARG A 1 173 ? 7.715 17.565 -20.784 1.00 54.69 173 ARG A O 1
ATOM 1379 N N . LYS A 1 174 ? 8.367 17.475 -22.942 1.00 52.28 174 LYS A N 1
ATOM 1380 C CA . LYS A 1 174 ? 9.698 18.049 -22.702 1.00 52.28 174 LYS A CA 1
ATOM 1381 C C . LYS A 1 174 ? 9.471 19.500 -22.267 1.00 52.28 174 LYS A C 1
ATOM 1383 O O . LYS A 1 174 ? 8.984 20.289 -23.073 1.00 52.28 174 LYS A O 1
ATOM 1388 N N . THR A 1 175 ? 9.711 19.800 -20.997 1.00 50.31 175 THR A N 1
ATOM 1389 C CA . THR A 1 175 ? 9.919 21.174 -20.526 1.00 50.31 175 THR A CA 1
ATOM 1390 C C . THR A 1 175 ? 11.373 21.531 -20.721 1.00 50.31 175 THR A C 1
ATOM 1392 O O . THR A 1 175 ? 12.204 20.682 -20.317 1.00 50.31 175 THR A O 1
#

pLDDT: mean 93.02, std 8.36, range [50.31, 98.44]